Protein AF-A0A0F2C0Z9-F1 (afdb_monomer)

Solvent-accessible surface area (backbone atoms only — not comparable to full-atom values): 5103 Å² total; per-residue (Å²): 134,85,82,88,89,76,82,87,85,72,91,50,92,72,76,63,70,75,74,67,78,75,87,54,83,71,77,88,72,70,68,96,69,67,77,82,78,70,55,41,99,85,69,40,65,78,70,50,81,84,67,67,82,74,71,63,94,78,64,76,80,66,72,90,73,64,131

Secondary structure (DSSP, 8-state):
---------S--TTSS------SSPPPPP--SSPPPP-B-TTS-B---TTTTT---TTPPP-GGG--

Sequence (67 aa):
MSNPEG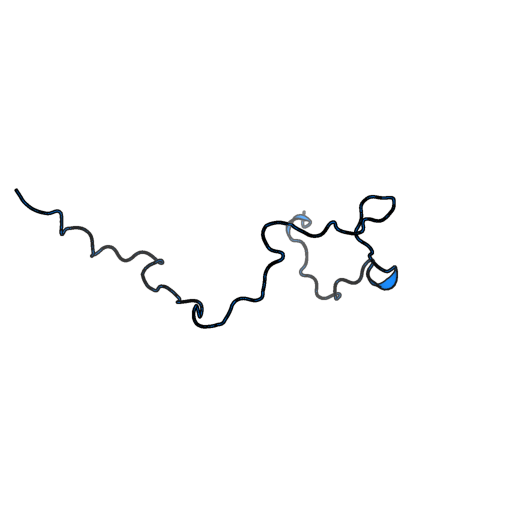LINSMDPTEGAFVFPSDVEQPETQGDEPLEAELGEDGQGDLAPEDDGQHSGDAPDDLRTSE

Foldseek 3Di:
DDDPPDPPPDDDPCVPVPPPPPVDDDPDDCPPDHDDAPAPPVRHGPQDPVNPDDDPPPDDDDPVPDD

pLDDT: mean 70.8, std 11.58, range [44.47, 90.88]

Radius of gyration: 24.25 Å; Cα contacts (8 Å, |Δi|>4): 10; chains: 1; bounding box: 44×32×67 Å

Mean predicted aligned error: 17.27 Å

Structure (mmCIF, N/CA/C/O backbone):
data_AF-A0A0F2C0Z9-F1
#
_entry.id   AF-A0A0F2C0Z9-F1
#
loop_
_atom_site.group_PDB
_atom_site.id
_atom_site.type_symbol
_atom_site.label_atom_id
_atom_site.label_alt_id
_atom_site.label_comp_id
_atom_site.label_asym_id
_atom_site.label_entity_id
_atom_site.label_seq_id
_atom_site.pdbx_PDB_ins_code
_atom_site.Cartn_x
_atom_site.Cartn_y
_atom_site.Cartn_z
_atom_site.occupancy
_atom_site.B_iso_or_equiv
_atom_site.auth_seq_id
_atom_site.auth_comp_id
_atom_site.auth_asym_id
_atom_site.auth_atom_id
_atom_site.pdbx_PDB_model_num
ATOM 1 N N . MET A 1 1 ? -0.281 -25.519 -52.334 1.00 44.47 1 MET A N 1
ATOM 2 C CA . MET A 1 1 ? -1.062 -24.438 -52.977 1.00 44.47 1 MET A CA 1
ATOM 3 C C . MET A 1 1 ? -1.965 -23.810 -51.919 1.00 44.47 1 MET A C 1
ATOM 5 O O . MET A 1 1 ? -2.402 -24.569 -51.068 1.00 44.47 1 MET A O 1
ATOM 9 N N . SER A 1 2 ? -2.150 -22.480 -51.997 1.00 57.56 2 SER A N 1
ATOM 10 C CA . SER A 1 2 ? -3.168 -21.560 -51.418 1.00 57.56 2 SER A CA 1
ATOM 11 C C . SER A 1 2 ? -3.841 -21.919 -50.084 1.00 57.56 2 SER A C 1
ATOM 13 O O . SER A 1 2 ? -4.464 -22.963 -49.962 1.00 57.56 2 SER A O 1
ATOM 15 N N . ASN A 1 3 ? -3.608 -21.159 -49.011 1.00 52.03 3 ASN A N 1
ATOM 16 C CA . ASN A 1 3 ? -4.116 -19.826 -48.605 1.00 52.03 3 ASN A CA 1
ATOM 17 C C . ASN A 1 3 ? -5.525 -19.881 -47.962 1.00 52.03 3 ASN A C 1
ATOM 19 O O . ASN A 1 3 ? -6.511 -19.994 -48.688 1.00 52.03 3 ASN A O 1
ATOM 23 N N . PRO A 1 4 ? -5.629 -19.823 -46.619 1.00 50.97 4 PRO A N 1
ATOM 24 C CA . PRO A 1 4 ? -6.874 -20.032 -45.879 1.00 50.97 4 PRO A CA 1
ATOM 25 C C . PRO A 1 4 ? -7.671 -18.731 -45.649 1.00 50.97 4 PRO A C 1
ATOM 27 O O . PRO A 1 4 ? -8.054 -18.426 -44.522 1.00 50.97 4 PRO A O 1
ATOM 30 N N . GLU A 1 5 ? -7.947 -17.950 -46.696 1.00 58.44 5 GLU A N 1
ATOM 31 C CA . GLU A 1 5 ? -8.833 -16.773 -46.592 1.00 58.44 5 GLU A CA 1
ATOM 32 C C . GLU A 1 5 ? -10.314 -17.177 -46.515 1.00 58.44 5 GLU A C 1
ATOM 34 O O . GLU A 1 5 ? -11.057 -17.039 -47.483 1.00 58.44 5 GLU A O 1
ATOM 39 N N . GLY A 1 6 ? -10.757 -17.726 -45.381 1.00 55.28 6 GLY A N 1
ATOM 40 C CA . GLY A 1 6 ? -12.116 -18.272 -45.276 1.00 55.28 6 GLY A CA 1
ATOM 41 C C . GLY A 1 6 ? -12.969 -17.853 -44.082 1.00 55.28 6 GLY A C 1
ATOM 42 O O . GLY A 1 6 ? -14.170 -18.093 -44.131 1.00 55.28 6 GLY A O 1
ATOM 43 N N . LEU A 1 7 ? -12.421 -17.262 -43.015 1.00 54.91 7 LEU A N 1
ATOM 44 C CA . LEU A 1 7 ? -13.154 -17.190 -41.738 1.00 54.91 7 LEU A CA 1
ATOM 45 C C . LEU A 1 7 ? -13.180 -15.800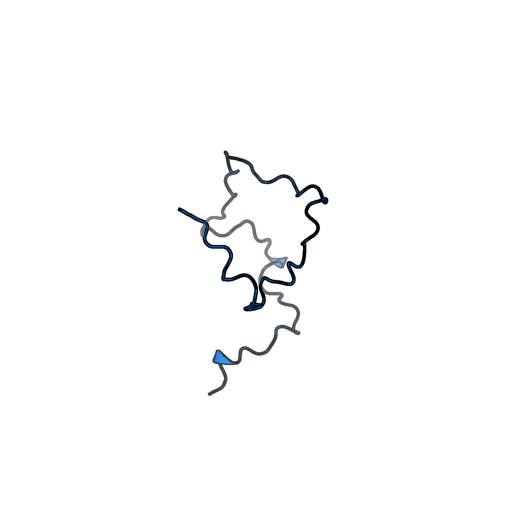 -41.092 1.00 54.91 7 LEU A C 1
ATOM 47 O O . LEU A 1 7 ? -13.035 -15.670 -39.887 1.00 54.91 7 LEU A O 1
ATOM 51 N N . ILE A 1 8 ? -13.371 -14.758 -41.898 1.00 57.22 8 ILE A N 1
ATOM 52 C CA . ILE A 1 8 ? -13.538 -13.374 -41.414 1.00 57.22 8 ILE A CA 1
ATOM 53 C C . ILE A 1 8 ? -15.012 -12.964 -41.240 1.00 57.22 8 ILE A C 1
ATOM 55 O O . ILE A 1 8 ? -15.287 -11.819 -40.923 1.00 57.22 8 ILE A O 1
ATOM 59 N N . ASN A 1 9 ? -15.978 -13.863 -41.455 1.00 55.00 9 ASN A N 1
ATOM 60 C CA . ASN A 1 9 ? -17.400 -13.491 -41.521 1.00 55.00 9 ASN A CA 1
ATOM 61 C C . ASN A 1 9 ? -18.266 -14.051 -40.371 1.00 55.00 9 ASN A C 1
ATOM 63 O O . ASN A 1 9 ? -19.459 -14.274 -40.573 1.00 55.00 9 ASN A O 1
ATOM 67 N N . SER A 1 10 ? -17.715 -14.281 -39.171 1.00 56.59 10 SER A N 1
ATOM 68 C CA . SER A 1 10 ? -18.507 -14.689 -37.990 1.00 56.59 10 SER A CA 1
ATOM 69 C C . SER A 1 10 ? -18.251 -13.816 -36.750 1.00 56.59 10 SER A C 1
ATOM 71 O O . SER A 1 10 ? -17.830 -14.333 -35.718 1.00 56.59 10 SER A O 1
ATOM 73 N N . MET A 1 11 ? -18.539 -12.514 -36.882 1.00 56.50 11 MET A N 1
ATOM 74 C CA . MET A 1 11 ? -18.546 -11.474 -35.840 1.00 56.50 11 MET A CA 1
ATOM 75 C C . MET A 1 11 ? -18.830 -11.980 -34.410 1.00 56.50 11 MET A C 1
ATOM 77 O O . MET A 1 11 ? -19.959 -12.343 -34.072 1.00 56.50 11 MET A O 1
ATOM 81 N N . ASP A 1 12 ? -17.785 -11.926 -33.584 1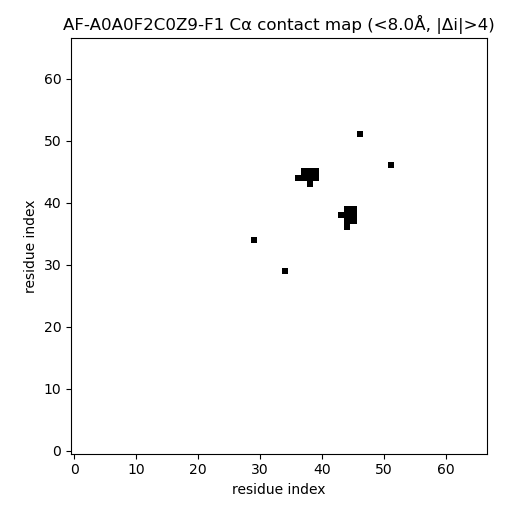.00 58.53 12 ASP A N 1
ATOM 82 C CA . ASP A 1 12 ? -17.688 -12.233 -32.148 1.00 58.53 12 ASP A CA 1
ATOM 83 C C . ASP A 1 12 ? -17.558 -10.904 -31.351 1.00 58.53 12 ASP A C 1
ATOM 85 O O . ASP A 1 12 ? -17.008 -9.947 -31.887 1.00 58.53 12 ASP A O 1
ATOM 89 N N . PRO A 1 13 ? -18.042 -10.770 -30.096 1.00 56.28 13 PRO A N 1
ATOM 90 C CA . PRO A 1 13 ? -17.942 -9.548 -29.267 1.00 56.28 13 PRO A CA 1
ATOM 91 C C . PRO A 1 13 ? -16.520 -8.992 -28.995 1.00 56.28 13 PRO A C 1
ATOM 93 O O . PRO A 1 13 ? -16.391 -7.956 -28.343 1.00 56.28 13 PRO A O 1
ATOM 96 N N . THR A 1 14 ? -15.461 -9.611 -29.517 1.00 58.44 14 THR A N 1
ATOM 97 C CA . THR A 1 14 ? -14.115 -9.017 -29.677 1.00 58.44 14 THR A CA 1
ATOM 98 C C . THR A 1 14 ? -13.985 -8.061 -30.884 1.00 58.44 14 THR A C 1
ATOM 100 O O . THR A 1 14 ? -13.015 -7.308 -30.974 1.00 58.44 14 THR A O 1
ATOM 103 N N . GLU A 1 15 ? -14.971 -8.032 -31.789 1.00 59.16 15 GLU A N 1
ATOM 104 C CA . GLU A 1 15 ? -14.984 -7.267 -33.054 1.00 59.16 15 GLU A CA 1
ATOM 105 C C . GLU A 1 15 ? -15.414 -5.798 -32.943 1.00 59.16 15 GLU A C 1
ATOM 107 O O . GLU A 1 15 ? -15.542 -5.076 -33.931 1.00 59.16 15 GLU A O 1
ATOM 112 N N . GLY A 1 16 ? -15.600 -5.312 -31.729 1.00 56.47 16 GLY A N 1
ATOM 113 C CA . GLY A 1 16 ? -15.564 -3.890 -31.447 1.00 56.47 16 GLY A CA 1
ATOM 11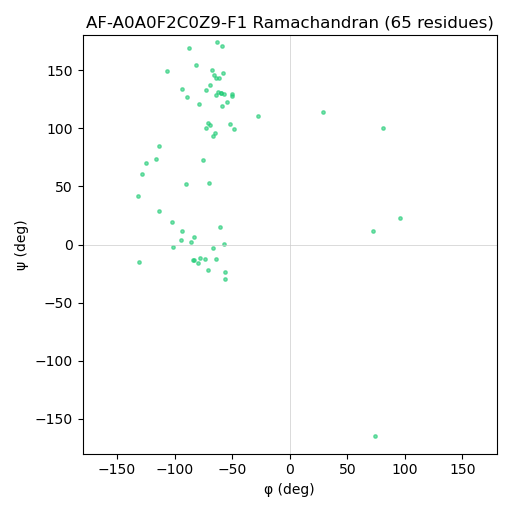4 C C . GLY A 1 16 ? -14.540 -3.701 -30.363 1.00 56.47 16 GLY A C 1
ATOM 115 O O . GLY A 1 16 ? -14.941 -3.465 -29.230 1.00 56.47 16 GLY A O 1
ATOM 116 N N . ALA A 1 17 ? -13.256 -3.895 -30.685 1.00 61.59 17 ALA A N 1
ATOM 117 C CA . ALA A 1 17 ? -12.168 -3.603 -29.767 1.00 61.59 17 ALA A CA 1
ATOM 118 C C . ALA A 1 17 ? -12.409 -2.197 -29.207 1.00 61.59 17 ALA A C 1
ATOM 120 O O . ALA A 1 17 ? -12.165 -1.195 -29.880 1.00 61.59 17 ALA A O 1
ATOM 121 N N . PHE A 1 18 ? -12.970 -2.127 -27.998 1.00 59.22 18 PHE A N 1
ATOM 122 C CA . PHE A 1 18 ? -12.990 -0.915 -27.214 1.00 59.22 18 PHE A CA 1
ATOM 123 C C . PHE A 1 18 ? -11.521 -0.675 -26.934 1.00 59.22 18 PHE A C 1
ATOM 125 O O . PHE A 1 18 ? -10.918 -1.340 -26.091 1.00 59.22 18 PHE A O 1
ATOM 132 N N . VAL A 1 19 ? -10.915 0.167 -27.766 1.00 64.12 19 VAL A N 1
ATOM 133 C C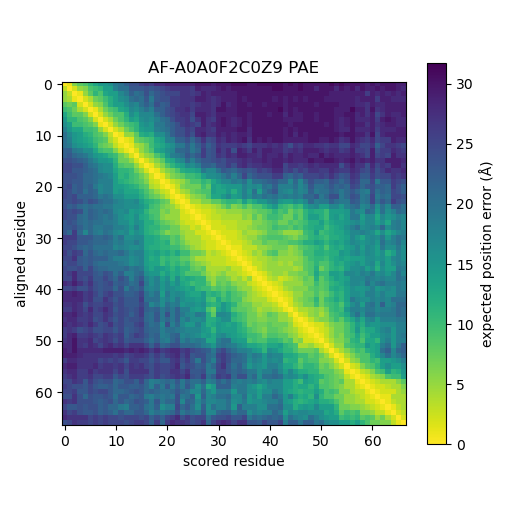A . VAL A 1 19 ? -9.531 0.567 -27.604 1.00 64.12 19 VAL A CA 1
ATOM 134 C C . VAL A 1 19 ? -9.527 1.372 -26.317 1.00 64.12 19 VAL A C 1
ATOM 136 O O . VAL A 1 19 ? -9.862 2.556 -26.313 1.00 64.12 19 VAL A O 1
ATOM 139 N N . PHE A 1 20 ? -9.236 0.703 -25.199 1.00 67.12 20 PHE A N 1
ATOM 140 C CA . PHE A 1 20 ? -8.845 1.401 -23.988 1.00 67.12 20 PHE A CA 1
ATOM 141 C C . PHE A 1 20 ? -7.733 2.357 -24.401 1.00 67.12 20 PHE A C 1
ATOM 143 O O . PHE A 1 20 ? -6.834 1.905 -25.116 1.00 67.12 20 PHE A O 1
ATOM 150 N N . PRO A 1 21 ? -7.810 3.650 -24.040 1.00 66.75 21 PRO A N 1
ATOM 151 C CA . PRO A 1 21 ? -6.800 4.616 -24.435 1.00 66.75 21 PRO A CA 1
ATOM 152 C C . PRO A 1 21 ? -5.423 4.068 -24.058 1.00 66.75 21 PRO A C 1
ATOM 154 O O . PRO A 1 21 ? -5.072 4.016 -22.886 1.00 66.75 21 PRO A O 1
ATOM 157 N N . SER A 1 22 ? -4.676 3.583 -25.047 1.00 66.25 22 SER A N 1
ATOM 158 C CA . SER A 1 22 ? -3.305 3.095 -24.877 1.00 66.25 22 SER A CA 1
ATOM 159 C C . SER A 1 22 ? -2.308 4.245 -24.915 1.00 66.25 22 SER A C 1
ATOM 161 O O . SER A 1 22 ? -1.151 4.073 -24.557 1.00 66.25 22 SER A O 1
ATOM 163 N N . ASP A 1 23 ? -2.779 5.409 -25.366 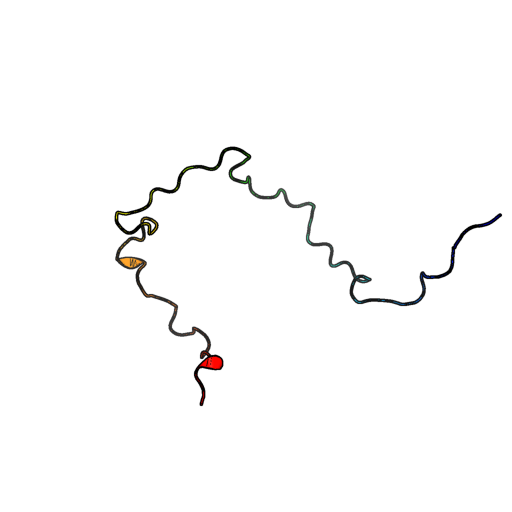1.00 68.44 23 ASP A N 1
ATOM 164 C CA . ASP A 1 23 ? -2.000 6.628 -25.556 1.00 68.44 23 ASP A CA 1
ATOM 165 C C . ASP A 1 23 ? -1.898 7.458 -24.269 1.00 68.44 23 ASP A C 1
ATOM 167 O O . ASP A 1 23 ? -1.332 8.550 -24.277 1.00 68.44 23 ASP A O 1
ATOM 171 N N . VAL A 1 24 ? -2.462 6.965 -23.160 1.00 75.94 24 VAL A N 1
ATOM 172 C CA . VAL A 1 24 ? -2.180 7.518 -21.836 1.00 75.94 24 VAL A CA 1
ATOM 173 C C . VAL A 1 24 ? -0.971 6.791 -21.276 1.00 75.94 24 VAL A C 1
ATOM 175 O O . VAL A 1 24 ? -0.936 5.558 -21.234 1.00 75.94 24 VAL A O 1
ATOM 178 N N . GLU A 1 25 ? 0.029 7.562 -20.860 1.00 81.88 25 GLU A N 1
ATOM 179 C CA . GLU A 1 25 ? 1.138 7.018 -20.090 1.00 81.88 25 GLU A CA 1
ATOM 180 C C . GLU A 1 25 ? 0.551 6.294 -18.877 1.00 81.88 25 GLU A C 1
ATOM 182 O O . GLU A 1 25 ? -0.243 6.853 -18.114 1.00 81.88 25 GLU A O 1
ATOM 187 N N . GLN A 1 26 ? 0.878 5.010 -18.756 1.00 83.75 26 GLN A N 1
ATOM 188 C CA . GLN A 1 26 ? 0.504 4.251 -17.577 1.00 83.75 26 GLN A CA 1
ATOM 189 C C . GLN A 1 26 ? 1.254 4.835 -16.376 1.00 83.75 26 GLN A C 1
ATOM 191 O O . GLN A 1 26 ? 2.394 5.283 -16.535 1.00 83.75 26 GLN A O 1
ATOM 196 N N . PRO A 1 27 ? 0.649 4.831 -15.179 1.00 84.38 27 PRO A N 1
ATOM 197 C CA . PRO A 1 27 ? 1.381 5.195 -13.981 1.00 84.38 27 PRO A CA 1
ATOM 198 C C . PRO A 1 27 ? 2.588 4.269 -13.822 1.00 84.38 27 PRO A C 1
ATOM 200 O O . PRO A 1 27 ? 2.548 3.093 -14.197 1.00 84.38 27 PRO A O 1
ATOM 203 N N . GLU A 1 28 ? 3.662 4.803 -13.253 1.00 87.00 28 GLU A N 1
ATOM 204 C CA . GLU A 1 28 ? 4.823 3.987 -12.932 1.00 87.00 28 GLU A CA 1
ATOM 205 C C . GLU A 1 28 ? 4.414 2.878 -11.955 1.00 87.00 28 GLU A C 1
ATOM 207 O O . GLU A 1 28 ? 3.731 3.112 -10.955 1.00 87.00 28 GLU A O 1
ATOM 212 N N . THR A 1 29 ? 4.806 1.646 -12.280 1.00 87.12 29 THR A N 1
ATOM 213 C CA . THR A 1 29 ? 4.629 0.499 -11.383 1.00 87.12 29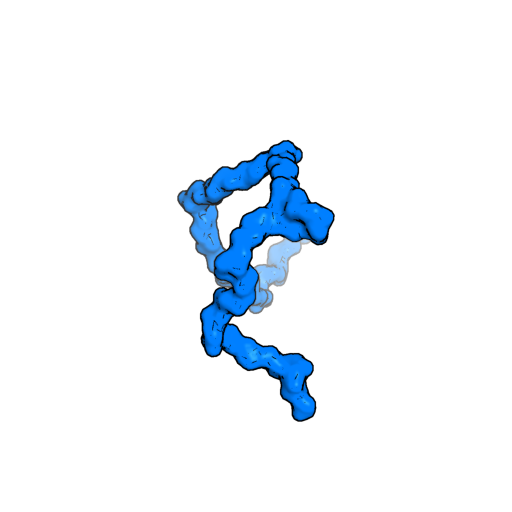 THR A CA 1
ATOM 214 C C . THR A 1 29 ? 5.831 0.389 -10.447 1.00 87.12 29 THR A C 1
ATOM 216 O O . THR A 1 29 ? 6.854 1.035 -10.663 1.00 87.12 29 THR A O 1
ATOM 219 N N . GLN A 1 30 ? 5.739 -0.458 -9.419 1.00 87.88 30 GLN A N 1
ATOM 220 C CA . GLN A 1 30 ? 6.827 -0.676 -8.453 1.00 87.88 30 GLN A CA 1
ATOM 221 C C . GLN A 1 30 ? 8.081 -1.344 -9.057 1.00 87.88 30 GLN A C 1
ATOM 223 O O . GLN A 1 30 ? 9.081 -1.494 -8.363 1.00 87.88 30 GLN A O 1
ATOM 228 N N . GLY A 1 31 ? 8.055 -1.709 -10.342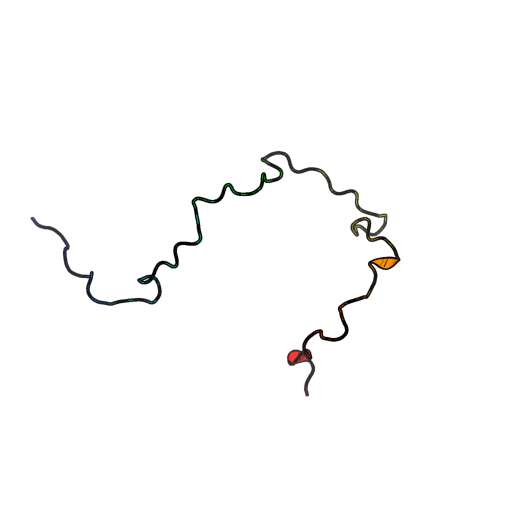 1.00 88.88 31 GLY A N 1
ATOM 229 C CA . GLY A 1 31 ? 9.188 -2.315 -11.036 1.00 88.88 31 GLY A CA 1
ATOM 230 C C . GLY A 1 31 ? 9.435 -3.771 -10.636 1.00 88.88 31 GLY A C 1
ATOM 231 O O . GLY A 1 31 ? 8.573 -4.433 -10.061 1.00 88.88 31 GLY A O 1
ATOM 232 N N . ASP A 1 32 ? 10.622 -4.273 -10.984 1.00 90.88 32 ASP A N 1
ATOM 233 C CA . ASP A 1 32 ? 11.016 -5.675 -10.770 1.00 90.88 32 ASP A CA 1
ATOM 234 C C . ASP A 1 32 ? 11.453 -5.973 -9.322 1.00 90.88 32 ASP A C 1
ATOM 236 O O . ASP A 1 32 ? 11.526 -7.133 -8.917 1.00 90.88 32 ASP A O 1
ATOM 240 N N . GLU A 1 33 ? 11.739 -4.929 -8.542 1.00 89.38 33 GLU A N 1
ATOM 241 C CA . GLU A 1 33 ? 12.130 -5.006 -7.134 1.00 89.38 33 GLU A CA 1
ATOM 242 C C . GLU A 1 33 ? 11.024 -4.361 -6.281 1.00 89.38 33 GLU A C 1
ATOM 244 O O . GLU A 1 33 ? 11.097 -3.164 -5.990 1.00 89.38 33 GLU A O 1
ATOM 249 N N . PRO A 1 34 ? 9.963 -5.112 -5.919 1.00 85.06 34 PRO A N 1
ATOM 250 C CA . PRO A 1 34 ? 8.859 -4.559 -5.148 1.00 85.06 34 PRO A CA 1
ATOM 251 C C . PRO A 1 34 ? 9.341 -4.117 -3.766 1.00 85.06 34 PRO A C 1
ATOM 253 O O . PRO A 1 34 ? 10.181 -4.764 -3.139 1.00 85.06 34 PRO A O 1
ATOM 256 N N . LEU A 1 35 ? 8.778 -3.013 -3.283 1.00 84.19 35 LEU A N 1
ATOM 257 C CA . LEU A 1 35 ? 9.022 -2.555 -1.924 1.00 84.19 35 LEU A CA 1
ATOM 258 C C . LEU A 1 35 ? 8.359 -3.520 -0.939 1.00 84.19 35 LEU A C 1
ATOM 260 O O . LEU A 1 35 ? 7.215 -3.929 -1.137 1.00 84.19 35 LEU A O 1
ATOM 264 N N . GLU A 1 36 ? 9.069 -3.847 0.137 1.00 82.50 36 GLU A N 1
ATOM 265 C CA . GLU A 1 36 ? 8.481 -4.581 1.254 1.00 82.50 36 GLU A CA 1
ATOM 266 C C . GLU A 1 36 ? 7.394 -3.720 1.901 1.00 82.50 36 GLU A C 1
ATOM 268 O O . GLU A 1 36 ? 7.627 -2.555 2.232 1.00 82.50 36 GLU A O 1
ATOM 273 N N . ALA A 1 37 ? 6.201 -4.289 2.074 1.00 79.62 37 ALA A N 1
ATOM 274 C CA . ALA A 1 37 ? 5.143 -3.628 2.820 1.00 79.62 37 ALA A CA 1
ATOM 275 C C . ALA A 1 37 ? 5.490 -3.652 4.314 1.00 79.62 37 ALA A C 1
ATOM 277 O O . ALA A 1 37 ? 5.841 -4.702 4.859 1.00 79.62 37 ALA A O 1
ATOM 278 N N . GLU A 1 38 ? 5.364 -2.511 4.990 1.00 77.31 38 GLU A N 1
ATOM 279 C CA . GLU A 1 38 ? 5.410 -2.476 6.449 1.00 77.31 38 GLU A CA 1
ATOM 280 C C . GLU A 1 38 ? 4.144 -3.162 6.977 1.00 77.31 38 GLU A C 1
ATOM 282 O O . GLU A 1 38 ? 3.043 -2.621 6.912 1.00 77.31 38 GLU A O 1
ATOM 287 N N . LEU A 1 39 ? 4.294 -4.405 7.434 1.00 79.00 39 LEU A N 1
ATOM 288 C CA . LEU A 1 39 ? 3.212 -5.155 8.058 1.00 79.00 39 LEU A CA 1
ATOM 289 C C . LEU A 1 39 ? 3.275 -4.971 9.579 1.00 79.00 39 LEU A C 1
ATOM 291 O O . LEU A 1 39 ? 4.338 -5.114 10.188 1.00 79.00 39 LEU A O 1
ATOM 295 N N . GLY A 1 40 ? 2.130 -4.689 10.195 1.00 75.75 40 GLY A N 1
ATOM 296 C CA . GLY A 1 40 ? 1.938 -4.718 11.641 1.00 75.75 40 GLY A CA 1
ATOM 297 C C . GLY A 1 40 ? 2.125 -6.121 12.229 1.00 75.75 40 GLY A C 1
ATOM 298 O O . GLY A 1 40 ? 2.291 -7.108 11.512 1.00 75.75 40 GLY A O 1
ATOM 299 N N . GLU A 1 41 ? 2.079 -6.225 13.559 1.00 76.56 41 GLU A N 1
ATOM 300 C CA . GLU A 1 41 ? 2.385 -7.460 14.309 1.00 76.56 41 GLU A CA 1
ATOM 301 C C . GLU A 1 41 ? 1.527 -8.670 13.888 1.00 76.56 41 GLU A C 1
ATOM 303 O O . GLU A 1 41 ? 2.005 -9.805 13.903 1.00 76.56 41 GLU A O 1
ATOM 308 N N . ASP A 1 42 ? 0.300 -8.419 13.431 1.00 80.44 42 ASP A N 1
ATOM 309 C CA . ASP A 1 42 ? -0.646 -9.433 12.952 1.00 80.44 42 ASP A CA 1
ATOM 310 C C . ASP A 1 42 ? -0.585 -9.660 11.426 1.00 80.44 42 ASP A C 1
ATOM 312 O O . ASP A 1 42 ? -1.474 -10.287 10.838 1.00 80.44 42 ASP A O 1
ATOM 316 N N . GLY A 1 43 ? 0.443 -9.130 10.756 1.00 75.88 43 GLY A N 1
ATOM 317 C CA . GLY A 1 43 ? 0.626 -9.241 9.307 1.00 75.88 43 GLY A CA 1
ATOM 318 C C . GLY A 1 43 ? -0.350 -8.398 8.479 1.00 75.88 43 GLY A C 1
ATOM 319 O O . GLY A 1 43 ? -0.452 -8.607 7.272 1.00 75.88 43 GLY A O 1
ATOM 320 N N . GLN A 1 44 ? -1.090 -7.485 9.112 1.00 77.75 44 GLN A N 1
ATOM 321 C CA . GLN A 1 44 ? -1.920 -6.497 8.419 1.00 77.75 44 GLN A CA 1
ATOM 322 C C . GLN A 1 44 ? -1.051 -5.328 7.959 1.00 77.75 44 GLN A C 1
ATOM 324 O O . GLN A 1 44 ? -0.015 -5.076 8.563 1.00 77.75 44 GLN A O 1
ATOM 329 N N . GLY A 1 45 ? -1.458 -4.605 6.914 1.00 76.19 45 GLY A N 1
ATOM 330 C CA . GLY A 1 45 ? -0.848 -3.304 6.621 1.00 76.19 45 GLY A CA 1
ATOM 331 C C . GLY A 1 45 ? -1.010 -2.341 7.801 1.00 76.19 45 GLY A C 1
ATOM 332 O O . GLY A 1 45 ? -1.747 -2.623 8.749 1.00 76.19 45 GLY A O 1
ATOM 333 N N . ASP A 1 46 ? -0.345 -1.198 7.740 1.00 71.50 46 ASP A N 1
ATOM 334 C CA . ASP A 1 46 ? -0.463 -0.091 8.690 1.00 71.50 46 ASP A CA 1
ATOM 335 C C . ASP A 1 46 ? -1.822 0.628 8.590 1.00 71.50 46 ASP A C 1
ATOM 337 O O . ASP A 1 46 ? -1.891 1.847 8.457 1.00 71.50 46 ASP A O 1
ATOM 341 N N . LEU A 1 47 ? -2.926 -0.125 8.671 1.00 71.62 47 LEU A N 1
ATOM 342 C CA . LEU A 1 47 ? -4.256 0.455 8.804 1.00 71.62 47 LEU A CA 1
ATOM 343 C C . LEU A 1 47 ? -4.270 1.303 10.070 1.00 71.62 47 LEU A C 1
ATOM 345 O O . LEU A 1 47 ? -4.037 0.810 11.181 1.00 71.62 47 LEU A O 1
ATOM 349 N N . ALA A 1 48 ? -4.525 2.594 9.895 1.00 73.12 48 ALA A N 1
ATOM 350 C CA . ALA A 1 48 ? -4.756 3.447 11.033 1.00 73.12 48 ALA A CA 1
ATOM 351 C C . ALA A 1 48 ? -6.088 3.018 11.685 1.00 73.12 48 ALA A C 1
ATOM 353 O O . ALA A 1 48 ? -6.985 2.535 10.991 1.00 73.12 48 ALA A O 1
ATOM 354 N N . PRO A 1 49 ? -6.270 3.169 13.007 1.00 68.69 49 PRO A N 1
ATOM 355 C CA . PRO A 1 49 ? -7.515 2.770 13.671 1.00 68.69 49 PRO A CA 1
ATOM 356 C C . PRO A 1 49 ? -8.780 3.426 13.087 1.00 68.69 49 PRO A C 1
ATOM 358 O O . PRO A 1 49 ? -9.880 2.908 13.258 1.00 68.69 49 PRO A O 1
ATOM 361 N N . GLU A 1 50 ? -8.647 4.579 12.429 1.00 68.50 50 GLU A N 1
ATOM 362 C CA . GLU A 1 50 ? -9.718 5.245 11.683 1.00 68.50 50 GLU A CA 1
ATOM 363 C C . GLU A 1 50 ? -10.121 4.547 10.372 1.00 68.50 50 GLU A C 1
ATOM 365 O O . GLU A 1 50 ? -11.245 4.756 9.911 1.00 68.50 50 GLU A O 1
ATOM 370 N N . ASP A 1 51 ? -9.246 3.720 9.797 1.00 68.12 51 ASP A N 1
ATOM 371 C CA . ASP A 1 51 ? -9.493 2.958 8.566 1.00 68.12 51 ASP A CA 1
ATOM 372 C C . ASP A 1 51 ? -10.240 1.642 8.841 1.00 68.12 51 ASP A C 1
ATOM 374 O O . ASP A 1 51 ? -10.793 1.021 7.925 1.00 68.12 51 ASP A O 1
ATOM 378 N N . ASP A 1 52 ? -10.324 1.235 10.111 1.00 63.44 52 ASP A N 1
ATOM 379 C CA . ASP A 1 52 ? -11.117 0.089 10.534 1.00 63.44 52 ASP A CA 1
ATOM 380 C C . ASP A 1 52 ? -12.622 0.402 10.439 1.00 63.44 52 ASP A C 1
ATOM 382 O O . ASP A 1 52 ? -13.236 1.058 11.286 1.00 63.44 52 ASP A O 1
ATOM 386 N N . GLY A 1 53 ? -13.263 -0.154 9.409 1.00 63.09 53 GLY A N 1
ATOM 387 C CA . GLY A 1 53 ? -14.690 -0.478 9.465 1.00 63.09 53 GLY A CA 1
ATOM 388 C C . GLY A 1 53 ? -15.671 0.541 8.891 1.00 63.09 53 GLY A C 1
ATOM 389 O O . GLY A 1 53 ? -16.850 0.495 9.244 1.00 63.09 53 GLY A O 1
ATOM 390 N N . GLN A 1 54 ? -15.260 1.423 7.981 1.00 60.47 54 GLN A N 1
ATOM 391 C CA . GLN A 1 54 ? -16.200 2.339 7.322 1.00 60.47 54 GLN A CA 1
ATOM 392 C C . GLN A 1 54 ? -16.283 2.085 5.821 1.00 60.47 54 GLN A C 1
ATOM 394 O O . GLN A 1 54 ? -15.855 2.881 4.990 1.00 60.47 54 GLN A O 1
ATOM 399 N N . HIS A 1 55 ? -16.940 0.985 5.457 1.00 63.75 55 HIS A N 1
ATOM 400 C CA . HIS A 1 55 ? -17.649 0.986 4.184 1.00 63.75 55 HIS A CA 1
ATOM 401 C C . HIS A 1 55 ? -18.737 2.060 4.278 1.00 63.75 55 HIS A C 1
ATOM 403 O O . HIS A 1 55 ? -19.472 2.115 5.268 1.00 63.75 55 HIS A O 1
ATOM 409 N N . SER A 1 56 ? -18.836 2.940 3.276 1.00 63.06 56 SER A N 1
ATOM 410 C CA . SER A 1 56 ? -19.982 3.842 3.166 1.00 63.06 56 SER A CA 1
ATOM 411 C C . SER A 1 56 ? -21.234 2.980 3.283 1.00 63.06 56 SER A C 1
ATOM 413 O O . SER A 1 56 ? -21.321 1.990 2.562 1.00 63.06 56 SER A O 1
ATOM 415 N N . GLY A 1 57 ? -22.175 3.306 4.172 1.00 65.19 57 GLY A N 1
ATOM 416 C CA . GLY A 1 57 ? -23.383 2.504 4.443 1.00 65.19 57 GLY A CA 1
ATOM 417 C C . GLY A 1 57 ? -24.333 2.279 3.251 1.00 65.19 57 GLY A C 1
ATOM 418 O O . GLY A 1 57 ? -25.474 1.895 3.457 1.00 65.19 57 GLY A O 1
ATOM 419 N N . ASP A 1 58 ? -23.862 2.546 2.035 1.00 72.56 58 ASP A N 1
ATOM 420 C CA . ASP A 1 58 ? -24.420 2.231 0.722 1.00 72.56 58 ASP A CA 1
ATOM 421 C C . ASP A 1 58 ? -23.715 1.015 0.078 1.00 72.56 58 ASP A C 1
ATOM 423 O O . ASP A 1 58 ? -23.724 0.830 -1.137 1.00 72.56 58 ASP A O 1
ATOM 427 N N . ALA A 1 59 ? -23.027 0.191 0.876 1.00 80.56 59 ALA A N 1
ATOM 428 C CA . ALA A 1 59 ? -22.550 -1.092 0.385 1.00 80.56 59 ALA A CA 1
ATOM 429 C C . ALA A 1 59 ? -23.773 -1.917 -0.065 1.00 80.56 59 ALA A C 1
ATOM 431 O O . ALA A 1 59 ? -24.746 -1.999 0.689 1.00 80.56 59 ALA A O 1
ATOM 432 N N . PRO A 1 60 ? -23.760 -2.501 -1.276 1.00 81.12 60 PRO A N 1
ATOM 433 C CA . PRO A 1 60 ? -24.891 -3.275 -1.764 1.00 81.12 60 PRO A CA 1
ATOM 434 C C . PRO A 1 60 ? -25.153 -4.470 -0.846 1.00 81.12 60 PRO A C 1
ATOM 436 O O . PRO A 1 60 ? -24.213 -5.096 -0.351 1.00 81.12 60 PRO A O 1
ATOM 439 N N . ASP A 1 61 ? -26.430 -4.802 -0.661 1.00 82.88 61 ASP A N 1
ATOM 440 C CA . ASP A 1 61 ? -26.829 -5.961 0.132 1.00 82.88 61 ASP A CA 1
ATOM 441 C C . ASP A 1 61 ? -26.196 -7.242 -0.433 1.00 82.88 61 ASP A C 1
ATOM 443 O O . ASP A 1 61 ? -26.298 -7.539 -1.630 1.00 82.88 61 ASP A O 1
ATOM 447 N N . ASP A 1 62 ? -25.549 -8.031 0.430 1.00 83.19 62 ASP A N 1
ATOM 448 C CA . ASP A 1 62 ? -24.967 -9.306 0.015 1.00 83.19 62 ASP A CA 1
ATOM 449 C C . ASP A 1 62 ? -26.072 -10.342 -0.223 1.00 83.19 62 ASP A C 1
ATOM 451 O O . ASP A 1 62 ? -26.569 -10.993 0.699 1.00 83.19 62 ASP A O 1
ATOM 455 N N . LEU A 1 63 ? -26.419 -10.547 -1.492 1.00 84.81 63 LEU A N 1
ATOM 456 C CA . LEU A 1 63 ? -27.432 -11.516 -1.916 1.00 84.81 63 LEU A CA 1
ATOM 457 C C . LEU A 1 63 ? -27.061 -12.974 -1.600 1.00 84.81 63 LEU A C 1
ATOM 459 O O . LEU A 1 63 ? -27.914 -13.852 -1.683 1.00 84.81 63 LEU A O 1
ATOM 463 N N . ARG A 1 64 ? -25.809 -13.279 -1.232 1.00 83.00 64 ARG A N 1
ATOM 464 C CA . ARG A 1 64 ? -25.436 -14.632 -0.775 1.00 83.00 64 ARG A CA 1
ATOM 465 C C . ARG A 1 64 ? -25.958 -14.933 0.629 1.00 83.00 64 ARG A C 1
ATOM 467 O O . ARG A 1 64 ? -25.904 -16.082 1.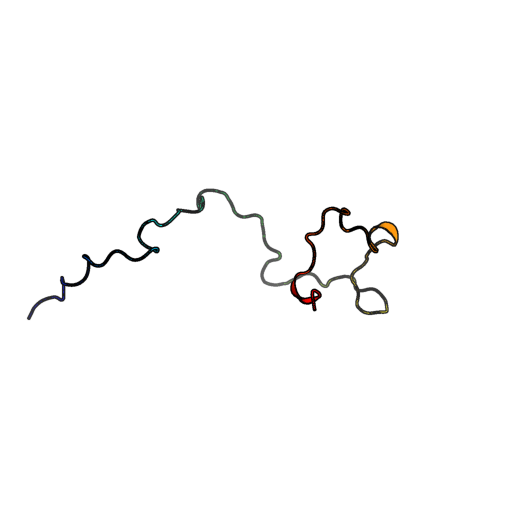054 1.00 83.00 64 ARG A O 1
ATOM 474 N N . THR A 1 65 ? -26.425 -13.909 1.343 1.00 80.94 65 THR A N 1
ATOM 475 C CA . THR A 1 65 ? -26.934 -14.006 2.717 1.00 80.94 65 THR A CA 1
ATOM 476 C C . THR A 1 65 ? -28.463 -14.015 2.805 1.00 80.94 65 THR A C 1
ATOM 478 O O . THR A 1 65 ? -28.998 -14.174 3.899 1.00 80.94 65 THR A O 1
ATOM 481 N N . SER A 1 66 ? -29.182 -13.888 1.681 1.00 74.94 66 SER A N 1
ATOM 482 C CA . SER A 1 66 ? -30.636 -14.094 1.642 1.00 74.94 66 SER A CA 1
ATOM 483 C C . SER A 1 66 ? -30.971 -15.594 1.621 1.00 74.94 66 SER A C 1
ATOM 485 O O . SER A 1 66 ? -30.522 -16.286 0.706 1.00 74.94 66 SER A O 1
ATOM 487 N N . GLU A 1 67 ? -31.728 -16.076 2.620 1.00 70.12 67 GLU A N 1
ATOM 488 C CA . GLU A 1 67 ? -32.210 -17.472 2.757 1.00 70.12 67 GLU A CA 1
ATOM 489 C C . GLU A 1 67 ? -33.240 -17.896 1.696 1.00 70.12 67 GLU A C 1
ATOM 491 O O . GLU A 1 67 ? -34.109 -17.069 1.327 1.00 70.12 67 GLU A O 1
#